Protein AF-A0A7C5VJC9-F1 (afdb_monomer_lite)

Foldseek 3Di:
DVVQLVVVVVVVDDNVRSVVVVVVQVVVQQVPFPPPDDPPGGGHNPD

Radius of gyration: 12.16 Å; chains: 1; bounding box: 27×17×29 Å

Secondary structure (DSSP, 8-state):
-HHHHHHHHHTT--HHHHHHHHHHHHHHHHHT----SSSSPPP-TT-

Organism: NCBI:txid1330700

InterPro domains:
  IPR013749 Pyridoxamine kinase/Phosphomethylpyrimidine kinase [PF08543] (1-44)
  IPR029056 Ribokinase-like [G3DSA:3.40.1190.20] (1-47)
  IPR029056 Riboki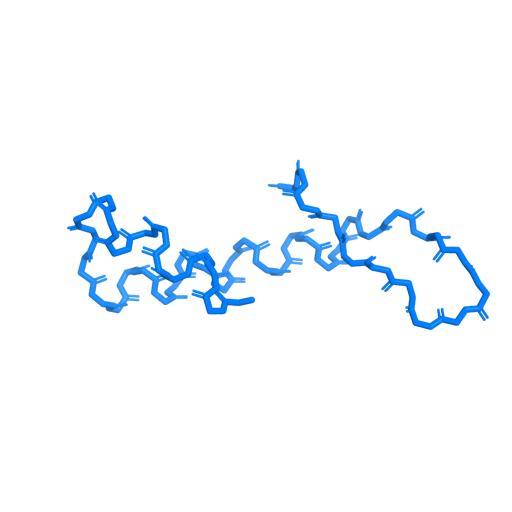nase-like [SSF53613] (1-46)

Structure (mmCIF, N/CA/C/O backbone):
data_AF-A0A7C5VJC9-F1
#
_entry.id   AF-A0A7C5VJC9-F1
#
loop_
_atom_site.group_PDB
_atom_site.id
_atom_site.type_symbol
_atom_site.label_atom_id
_atom_site.label_alt_id
_atom_site.label_comp_id
_atom_site.label_asym_id
_atom_site.label_entity_id
_atom_site.label_seq_id
_atom_site.pdbx_PDB_ins_code
_atom_site.Cartn_x
_atom_site.Cartn_y
_atom_site.Cartn_z
_atom_site.occupancy
_atom_site.B_iso_or_equiv
_atom_site.auth_seq_id
_atom_site.auth_comp_id
_atom_site.auth_asym_id
_atom_site.auth_atom_id
_atom_site.pdbx_PDB_model_num
ATOM 1 N N . LEU A 1 1 ? 5.441 -1.719 1.714 1.00 94.50 1 LEU A N 1
ATOM 2 C CA . LEU A 1 1 ? 4.566 -2.290 2.767 1.00 94.50 1 LEU A CA 1
ATOM 3 C C . LEU A 1 1 ? 4.185 -1.263 3.831 1.00 94.50 1 LEU A C 1
ATOM 5 O O . LEU A 1 1 ? 3.010 -0.950 3.937 1.00 94.50 1 LEU A O 1
ATOM 9 N N . SER A 1 2 ? 5.146 -0.712 4.582 1.00 98.00 2 SER A N 1
ATOM 10 C CA . SER A 1 2 ? 4.890 0.254 5.669 1.00 98.00 2 SER A CA 1
ATOM 11 C C . SER A 1 2 ? 4.033 1.454 5.251 1.00 98.00 2 SER A C 1
ATOM 13 O O . SER A 1 2 ? 3.122 1.819 5.981 1.00 98.00 2 SER A O 1
ATOM 15 N N . ALA A 1 3 ? 4.254 2.010 4.054 1.00 98.44 3 ALA A N 1
ATOM 16 C CA . ALA A 1 3 ? 3.445 3.108 3.517 1.00 98.44 3 ALA A CA 1
ATOM 17 C C . ALA A 1 3 ? 1.952 2.751 3.359 1.00 98.44 3 ALA A C 1
ATOM 19 O O . ALA A 1 3 ? 1.095 3.556 3.704 1.00 98.44 3 ALA A O 1
ATOM 20 N N . ALA A 1 4 ? 1.632 1.534 2.903 1.00 98.38 4 ALA A N 1
ATOM 21 C CA . ALA A 1 4 ? 0.247 1.079 2.772 1.00 98.38 4 ALA A CA 1
ATOM 22 C C . ALA A 1 4 ? -0.411 0.867 4.146 1.00 98.38 4 ALA A C 1
ATOM 24 O O . ALA A 1 4 ? -1.562 1.244 4.336 1.00 98.38 4 ALA A O 1
ATOM 25 N N . ILE A 1 5 ? 0.337 0.342 5.127 1.00 98.75 5 ILE A N 1
ATOM 26 C CA . ILE A 1 5 ? -0.141 0.222 6.514 1.00 98.75 5 ILE A CA 1
ATOM 27 C C . ILE A 1 5 ? -0.437 1.613 7.083 1.00 98.75 5 ILE A C 1
ATOM 29 O O . ILE A 1 5 ? -1.522 1.838 7.606 1.00 98.75 5 ILE A O 1
ATOM 33 N N . ALA A 1 6 ? 0.496 2.559 6.943 1.00 98.75 6 ALA A N 1
ATOM 34 C CA . ALA A 1 6 ? 0.322 3.927 7.422 1.00 98.75 6 ALA A CA 1
ATOM 35 C C . ALA A 1 6 ? -0.897 4.613 6.785 1.00 98.75 6 ALA A C 1
ATOM 37 O O . ALA A 1 6 ? -1.676 5.244 7.495 1.00 98.75 6 ALA A O 1
ATOM 38 N N . ALA A 1 7 ? -1.108 4.441 5.475 1.00 98.69 7 ALA A N 1
ATOM 39 C CA . ALA A 1 7 ? -2.281 4.969 4.782 1.00 98.69 7 ALA A CA 1
ATOM 40 C C . ALA A 1 7 ? -3.594 4.370 5.317 1.00 98.69 7 ALA A C 1
ATOM 42 O O . ALA A 1 7 ? -4.544 5.101 5.576 1.00 98.69 7 ALA A O 1
ATOM 43 N N . LEU A 1 8 ? -3.646 3.055 5.540 1.00 98.75 8 LEU A N 1
ATOM 44 C CA . LEU A 1 8 ? -4.836 2.381 6.072 1.00 98.75 8 LEU A CA 1
ATOM 45 C C . LEU A 1 8 ? -5.127 2.770 7.528 1.00 98.75 8 LEU A C 1
ATOM 47 O O . LEU A 1 8 ? -6.288 2.957 7.890 1.00 98.75 8 LEU A O 1
ATOM 51 N N . LEU A 1 9 ? -4.088 2.959 8.344 1.00 98.75 9 LEU A N 1
ATOM 52 C CA . LEU A 1 9 ? -4.229 3.507 9.696 1.00 98.75 9 LEU A CA 1
ATOM 53 C C . LEU A 1 9 ? -4.750 4.950 9.665 1.00 98.75 9 LEU A C 1
ATOM 55 O O . LEU A 1 9 ? -5.635 5.290 10.445 1.00 98.75 9 LEU A O 1
ATOM 59 N N . ALA A 1 10 ? -4.266 5.783 8.738 1.00 98.69 10 ALA A N 1
ATOM 60 C CA . ALA A 1 10 ? -4.777 7.142 8.544 1.00 98.69 10 ALA A CA 1
ATOM 61 C C . ALA A 1 10 ? -6.254 7.163 8.102 1.00 98.69 10 ALA A C 1
ATOM 63 O O . ALA A 1 10 ? -6.974 8.107 8.415 1.00 98.69 10 ALA A O 1
ATOM 64 N N . LEU A 1 11 ? -6.723 6.103 7.436 1.00 98.50 11 LEU A N 1
ATOM 65 C CA . LEU A 1 11 ? -8.135 5.877 7.104 1.00 98.50 11 LEU A CA 1
ATOM 66 C C . LEU A 1 11 ? -8.952 5.271 8.265 1.00 98.50 11 LEU A C 1
ATOM 68 O O . LEU A 1 11 ? -10.122 4.942 8.080 1.00 98.50 11 LEU A O 1
ATOM 72 N N . GLY A 1 12 ? -8.362 5.102 9.453 1.00 98.50 12 GLY A N 1
ATOM 73 C CA . GLY A 1 12 ? -9.048 4.620 10.656 1.00 98.50 12 GLY A CA 1
ATOM 74 C C . GLY A 1 12 ? -9.214 3.101 10.743 1.00 98.50 12 GLY A C 1
ATOM 75 O O . GLY A 1 12 ? -9.988 2.617 11.570 1.00 98.50 12 GLY A O 1
ATOM 76 N N . LYS A 1 13 ? -8.511 2.323 9.911 1.00 98.50 13 LYS A N 1
ATOM 77 C CA . LYS A 1 13 ? -8.555 0.855 9.985 1.00 98.50 13 LYS A CA 1
ATOM 78 C C . LYS A 1 13 ? -7.887 0.365 11.281 1.00 98.50 13 LYS A C 1
ATOM 80 O O . LYS A 1 13 ?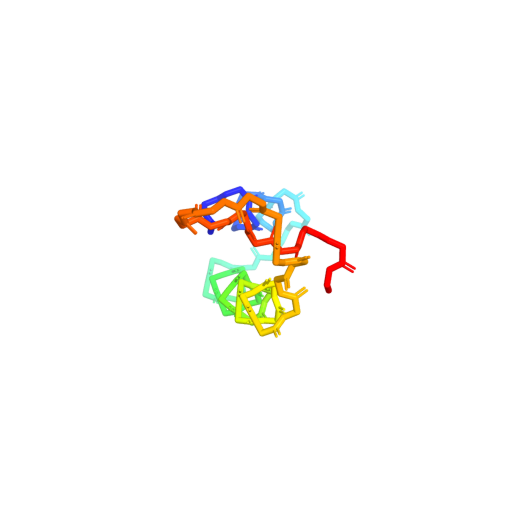 -6.845 0.903 11.662 1.00 98.50 13 LYS A O 1
ATOM 85 N N . PRO A 1 14 ? -8.411 -0.691 11.933 1.00 98.62 14 PRO A N 1
ATOM 86 C CA . PRO A 1 14 ? -7.706 -1.341 13.036 1.00 98.62 14 PRO A CA 1
ATOM 87 C C . PRO A 1 14 ? -6.383 -1.939 12.540 1.00 98.62 14 PRO A C 1
ATOM 89 O O . PRO A 1 14 ? -6.284 -2.348 11.383 1.00 98.62 14 PRO A O 1
ATOM 92 N N . LEU A 1 15 ? -5.379 -2.026 13.419 1.00 98.44 15 LEU A N 1
ATOM 93 C CA . LEU A 1 15 ? -4.014 -2.432 13.058 1.00 98.44 15 LEU A CA 1
ATOM 94 C 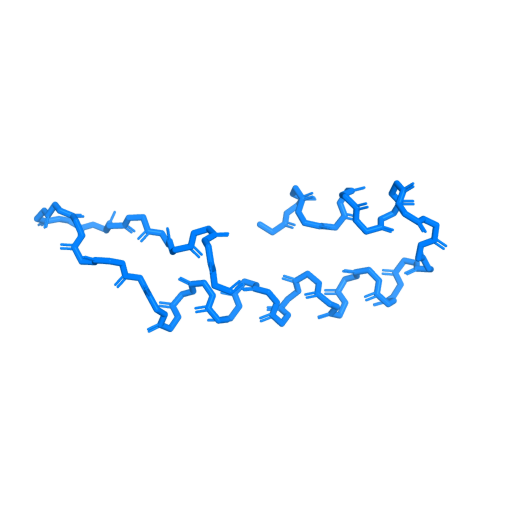C . LEU A 1 15 ? -3.960 -3.757 12.285 1.00 98.44 15 LEU A C 1
ATOM 96 O O . LEU A 1 15 ? -3.320 -3.832 11.239 1.00 98.44 15 LEU A O 1
ATOM 100 N N . GLU A 1 16 ? -4.654 -4.787 12.767 1.00 98.62 16 GLU A N 1
ATOM 101 C CA . GLU A 1 16 ? -4.687 -6.101 12.115 1.00 98.62 16 GLU A CA 1
ATOM 102 C C . GLU A 1 16 ? -5.283 -6.023 10.702 1.00 98.62 16 GLU A C 1
ATOM 104 O O . GLU A 1 16 ? -4.714 -6.570 9.755 1.00 98.62 16 GLU A O 1
ATOM 109 N N . GLY A 1 17 ? -6.376 -5.269 10.537 1.00 98.62 17 GLY A N 1
ATOM 110 C CA . GLY A 1 17 ? -7.003 -5.028 9.237 1.00 98.62 17 GLY A CA 1
ATOM 111 C C . GLY A 1 17 ? -6.096 -4.241 8.290 1.00 98.62 17 GLY A C 1
ATOM 112 O O . GLY A 1 17 ? -5.919 -4.628 7.135 1.00 98.62 17 GLY A O 1
ATOM 113 N N . ALA A 1 18 ? -5.443 -3.191 8.794 1.00 98.81 18 ALA A N 1
ATOM 114 C CA . ALA A 1 18 ? -4.489 -2.391 8.032 1.00 98.81 18 ALA A CA 1
ATOM 115 C C . ALA A 1 18 ? -3.303 -3.234 7.530 1.00 98.81 18 ALA A C 1
ATOM 117 O O . ALA A 1 18 ? -2.892 -3.110 6.377 1.00 98.81 18 ALA A O 1
ATOM 118 N N . VAL A 1 19 ? -2.768 -4.129 8.365 1.00 98.75 19 VAL A N 1
ATOM 119 C CA . VAL A 1 19 ? -1.688 -5.045 7.968 1.00 98.75 19 VAL A CA 1
ATOM 120 C C . VAL A 1 19 ? -2.174 -6.050 6.923 1.00 98.75 19 VAL A C 1
ATOM 122 O O . VAL A 1 19 ? -1.476 -6.275 5.931 1.00 98.75 19 VAL A O 1
ATOM 125 N N . GLY A 1 20 ? -3.361 -6.631 7.113 1.00 98.75 20 GLY A N 1
ATOM 126 C CA . GLY A 1 20 ? -3.958 -7.575 6.165 1.00 98.75 20 GLY A CA 1
ATOM 127 C C . GLY A 1 20 ? -4.151 -6.965 4.774 1.00 98.75 20 GLY A C 1
ATOM 128 O O . GLY A 1 20 ? -3.658 -7.505 3.781 1.00 98.75 20 GLY A O 1
ATOM 129 N N . GLU A 1 21 ? -4.789 -5.798 4.706 1.00 98.56 21 GLU A N 1
ATOM 130 C CA . GLU A 1 21 ? -5.032 -5.080 3.450 1.00 98.56 21 GLU A CA 1
ATOM 131 C C . GLU A 1 21 ? -3.731 -4.587 2.800 1.00 98.56 21 GLU A C 1
ATOM 133 O O . GLU A 1 21 ? -3.563 -4.716 1.585 1.00 98.56 21 GLU A O 1
ATOM 138 N N . ALA A 1 22 ? -2.761 -4.108 3.586 1.00 98.62 22 ALA A N 1
ATOM 139 C CA . ALA A 1 22 ? -1.461 -3.690 3.063 1.00 98.62 22 ALA A CA 1
ATOM 140 C C . ALA A 1 22 ? -0.663 -4.851 2.450 1.00 98.62 22 ALA A C 1
ATOM 142 O O . ALA A 1 22 ? 0.033 -4.658 1.448 1.00 98.62 22 ALA A O 1
ATOM 143 N N . LYS A 1 23 ? -0.753 -6.057 3.029 1.00 98.62 23 LYS A N 1
ATOM 144 C CA . LYS A 1 23 ? -0.143 -7.264 2.453 1.00 98.62 23 LYS A CA 1
ATOM 145 C C . LYS A 1 23 ? -0.831 -7.657 1.150 1.00 98.62 23 LYS A C 1
ATOM 147 O O . LYS A 1 23 ? -0.131 -7.918 0.180 1.00 98.62 23 LYS A O 1
ATOM 152 N N . ALA A 1 24 ? -2.164 -7.629 1.102 1.00 98.56 24 ALA A N 1
ATOM 153 C CA . ALA A 1 24 ? -2.908 -7.914 -0.125 1.00 98.56 24 ALA A CA 1
ATOM 154 C C . ALA A 1 24 ? -2.571 -6.917 -1.250 1.00 98.56 24 ALA A C 1
ATOM 156 O O . ALA A 1 24 ? -2.367 -7.325 -2.391 1.00 98.56 24 ALA A O 1
ATOM 157 N N . TYR A 1 25 ? -2.455 -5.625 -0.922 1.00 98.38 25 TYR A N 1
ATOM 158 C CA . TYR A 1 25 ? -1.965 -4.598 -1.847 1.00 98.38 25 TYR A CA 1
ATOM 159 C C . TYR A 1 25 ? -0.557 -4.923 -2.362 1.00 98.38 25 TYR A C 1
ATOM 161 O O . TYR A 1 25 ? -0.328 -4.928 -3.569 1.00 98.38 25 TYR A O 1
ATOM 169 N N . LEU A 1 26 ? 0.380 -5.244 -1.462 1.00 98.25 26 LEU A N 1
ATOM 170 C CA . LEU A 1 26 ? 1.754 -5.558 -1.849 1.00 98.25 26 LEU A CA 1
ATOM 171 C C . LEU A 1 26 ? 1.835 -6.794 -2.753 1.00 98.25 26 LEU A C 1
ATOM 173 O O . LEU A 1 26 ? 2.609 -6.790 -3.704 1.00 98.25 26 LEU A O 1
ATOM 177 N N . THR A 1 27 ? 1.048 -7.831 -2.471 1.00 98.50 27 THR A N 1
ATOM 178 C CA . THR A 1 27 ? 0.998 -9.035 -3.306 1.00 98.50 27 THR A CA 1
ATOM 179 C C . THR A 1 27 ? 0.601 -8.690 -4.741 1.00 98.50 27 THR A C 1
ATOM 181 O O . THR A 1 27 ? 1.362 -9.000 -5.655 1.00 98.50 27 THR A O 1
ATOM 184 N N . ARG A 1 28 ? -0.495 -7.946 -4.950 1.00 98.38 28 ARG A N 1
ATOM 185 C CA . ARG A 1 28 ? -0.920 -7.524 -6.302 1.00 98.38 28 ARG A CA 1
ATOM 186 C C . ARG A 1 28 ? 0.111 -6.636 -6.996 1.00 98.38 28 ARG A C 1
ATOM 188 O O . ARG A 1 28 ? 0.357 -6.764 -8.195 1.00 98.38 28 ARG A O 1
ATOM 195 N N . ALA A 1 29 ? 0.738 -5.745 -6.236 1.00 98.19 29 ALA A N 1
ATOM 196 C CA . ALA A 1 29 ? 1.779 -4.857 -6.734 1.00 98.19 29 ALA A CA 1
ATOM 197 C C . ALA A 1 29 ? 3.017 -5.620 -7.238 1.00 98.19 29 ALA A C 1
ATOM 199 O O . ALA A 1 29 ? 3.652 -5.203 -8.208 1.00 98.19 29 ALA A O 1
ATOM 200 N N . LEU A 1 30 ? 3.359 -6.736 -6.589 1.00 97.56 30 LEU A N 1
ATOM 201 C CA . LEU A 1 30 ? 4.435 -7.627 -7.022 1.00 97.56 30 LEU A CA 1
ATOM 202 C C . LEU A 1 30 ? 4.020 -8.460 -8.242 1.00 97.56 30 LEU A C 1
ATOM 204 O O . LEU A 1 30 ? 4.794 -8.560 -9.190 1.00 97.56 30 LEU A O 1
ATOM 208 N N . GLU A 1 31 ? 2.803 -9.009 -8.246 1.00 98.12 31 GLU A N 1
ATOM 209 C CA . GLU A 1 31 ? 2.262 -9.809 -9.360 1.00 98.12 31 GLU A CA 1
ATOM 210 C C . GLU A 1 31 ? 2.176 -9.018 -10.670 1.00 98.12 31 GLU A C 1
ATOM 212 O O . GLU A 1 31 ? 2.387 -9.568 -11.748 1.00 98.12 31 GLU A O 1
ATOM 217 N N . THR A 1 32 ? 1.897 -7.717 -10.580 1.00 97.94 32 THR A N 1
ATOM 218 C CA . THR A 1 32 ? 1.716 -6.828 -11.737 1.00 97.94 32 THR A CA 1
ATOM 219 C C . THR A 1 32 ? 2.923 -5.928 -12.010 1.00 97.94 32 THR A C 1
ATOM 221 O O . THR A 1 32 ? 2.790 -4.909 -12.688 1.00 97.94 32 THR A O 1
ATOM 224 N N . ALA A 1 33 ? 4.103 -6.269 -11.481 1.00 97.00 33 ALA A N 1
ATOM 225 C CA . ALA A 1 33 ? 5.315 -5.473 -11.655 1.00 97.00 33 ALA A CA 1
ATOM 226 C C . ALA A 1 33 ? 5.601 -5.163 -13.148 1.00 97.00 33 ALA A C 1
ATOM 228 O O . ALA A 1 33 ? 5.570 -6.066 -13.984 1.00 97.00 33 ALA A O 1
ATOM 229 N N . PRO A 1 34 ? 5.932 -3.907 -13.510 1.00 96.62 34 PRO A N 1
ATOM 230 C CA . PRO A 1 34 ? 5.974 -3.451 -14.905 1.00 96.62 34 PRO A CA 1
ATOM 231 C C . PRO A 1 34 ? 7.209 -3.907 -15.703 1.00 96.62 34 PRO A C 1
ATOM 233 O O . PRO A 1 34 ? 7.384 -3.490 -16.844 1.00 96.62 34 PRO A O 1
ATOM 236 N N . GLY A 1 35 ? 8.104 -4.710 -15.118 1.00 93.94 35 GLY A N 1
ATOM 237 C CA . GLY A 1 35 ? 9.301 -5.209 -15.809 1.00 93.94 35 GLY A CA 1
ATOM 238 C C . GLY A 1 35 ? 10.303 -4.120 -16.225 1.00 93.94 35 GLY A C 1
ATOM 239 O O . GLY A 1 35 ? 11.006 -4.278 -17.219 1.00 93.94 35 GLY A O 1
ATOM 240 N N . LEU A 1 36 ? 10.368 -2.999 -15.497 1.00 95.81 36 LEU A N 1
ATOM 241 C CA . LEU A 1 36 ? 11.262 -1.882 -15.821 1.00 95.81 36 LEU A CA 1
ATOM 242 C C . LEU A 1 36 ? 12.703 -2.141 -15.356 1.00 95.81 36 LEU A C 1
ATOM 244 O O . LEU A 1 36 ? 12.952 -2.421 -14.183 1.00 95.81 36 LEU A O 1
ATOM 248 N N . GLY A 1 37 ? 13.660 -1.941 -16.265 1.00 94.19 37 GLY A N 1
ATOM 249 C CA . GLY A 1 37 ? 15.095 -2.084 -16.002 1.00 94.19 37 GLY A CA 1
ATOM 250 C C . GLY A 1 37 ? 15.648 -3.482 -16.308 1.00 94.19 37 GLY A C 1
ATOM 251 O O . GLY A 1 37 ? 14.958 -4.344 -16.836 1.00 94.19 37 GLY A O 1
ATOM 252 N N . ARG A 1 38 ? 16.940 -3.692 -16.013 1.00 93.56 38 ARG A N 1
ATOM 253 C CA . ARG A 1 38 ? 17.674 -4.956 -16.274 1.00 93.56 38 ARG A CA 1
ATOM 254 C C . ARG A 1 38 ? 18.119 -5.669 -14.983 1.00 93.56 38 ARG A C 1
ATOM 256 O O . ARG A 1 38 ? 18.984 -6.534 -15.032 1.00 93.56 38 ARG A O 1
ATOM 263 N N . GLY A 1 39 ? 17.565 -5.266 -13.838 1.00 94.75 39 GLY A N 1
ATOM 264 C CA . GLY A 1 39 ? 17.857 -5.809 -12.505 1.00 94.75 39 GLY A CA 1
ATOM 265 C C . GLY A 1 39 ? 16.570 -6.083 -11.723 1.00 94.75 39 GLY A C 1
AT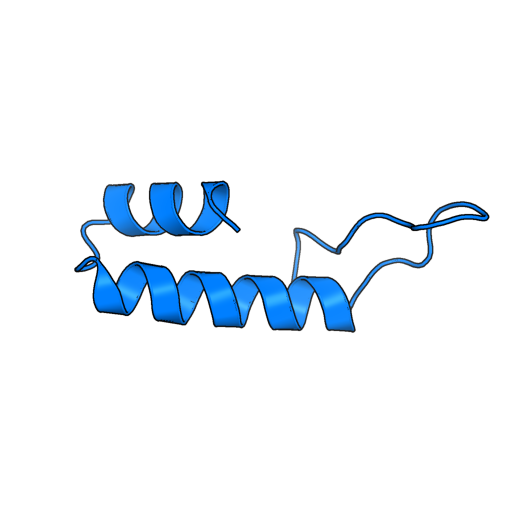OM 266 O O . GLY A 1 39 ? 15.551 -6.426 -12.316 1.00 94.75 39 GLY A O 1
ATOM 267 N N . HIS A 1 40 ? 16.588 -5.899 -10.399 1.00 94.50 40 HIS A N 1
ATOM 268 C CA . HIS A 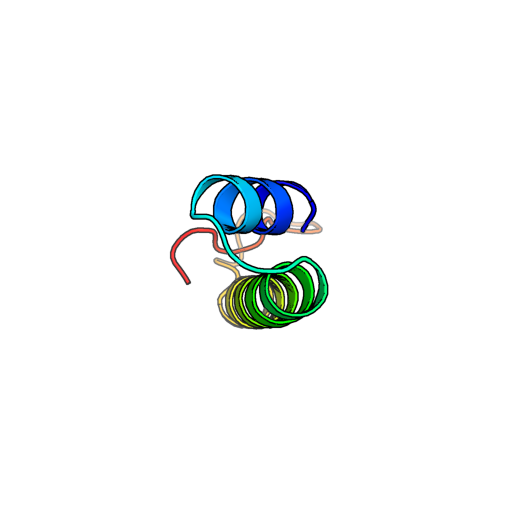1 40 ? 15.367 -5.957 -9.588 1.00 94.50 40 HIS A CA 1
ATOM 269 C C . HIS A 1 40 ? 14.500 -4.720 -9.848 1.00 94.50 40 HIS A C 1
ATOM 271 O O . HIS A 1 40 ? 14.737 -3.651 -9.285 1.00 94.50 40 HIS A O 1
ATOM 277 N N . GLY A 1 41 ? 13.533 -4.872 -10.752 1.00 94.94 41 GLY A N 1
ATOM 278 C CA . GLY A 1 41 ? 12.599 -3.816 -11.123 1.00 94.94 41 GLY A CA 1
ATOM 279 C C . GLY A 1 41 ? 11.660 -3.419 -9.976 1.00 94.94 41 GLY A C 1
ATOM 280 O O . GLY A 1 41 ? 11.490 -4.172 -9.012 1.00 94.94 41 GLY A O 1
ATOM 281 N N . PRO A 1 42 ? 11.040 -2.233 -10.065 1.00 96.94 42 PRO A N 1
ATOM 282 C CA . PRO A 1 42 ? 10.061 -1.789 -9.084 1.00 96.94 42 PRO A CA 1
ATOM 283 C C . PRO A 1 42 ? 8.799 -2.660 -9.130 1.00 96.94 42 PRO A C 1
ATOM 285 O O . PRO A 1 42 ? 8.488 -3.290 -10.139 1.00 96.94 42 PRO A O 1
ATOM 288 N N . LEU A 1 43 ? 8.039 -2.635 -8.040 1.00 97.50 43 LEU A N 1
ATOM 289 C CA . LEU A 1 43 ? 6.664 -3.132 -8.008 1.00 97.50 43 LEU A CA 1
ATOM 290 C C . LEU A 1 43 ? 5.707 -2.137 -8.687 1.00 97.50 43 LEU A C 1
ATOM 292 O O . LEU A 1 43 ? 6.047 -0.970 -8.895 1.00 97.50 43 LEU A O 1
ATOM 296 N N . ASN A 1 44 ? 4.493 -2.579 -9.002 1.00 97.62 44 ASN A N 1
ATOM 297 C CA . ASN A 1 44 ? 3.452 -1.714 -9.543 1.00 97.62 44 ASN A CA 1
ATOM 298 C C . ASN A 1 44 ? 2.620 -1.062 -8.430 1.00 97.62 44 ASN A C 1
ATOM 300 O O . ASN A 1 44 ? 1.812 -1.713 -7.775 1.00 97.62 44 ASN A O 1
ATOM 304 N N . HIS A 1 45 ? 2.773 0.248 -8.241 1.00 96.31 45 HIS A N 1
ATOM 305 C CA . HIS A 1 45 ? 1.999 0.983 -7.240 1.00 96.31 45 HIS A CA 1
ATOM 306 C C . HIS A 1 45 ? 0.521 1.199 -7.609 1.00 96.31 45 HIS A C 1
ATOM 308 O O . HIS A 1 45 ? -0.255 1.526 -6.712 1.00 96.31 45 HIS A O 1
ATOM 314 N N . PHE A 1 46 ? 0.143 1.002 -8.878 1.00 95.50 46 PHE A N 1
ATOM 315 C CA . PHE A 1 46 ? -1.214 1.187 -9.417 1.00 95.50 46 PHE A CA 1
ATOM 316 C C . PHE A 1 46 ? -2.064 -0.102 -9.428 1.00 95.50 46 PHE A C 1
ATOM 318 O O . PHE A 1 46 ? -3.082 -0.153 -10.115 1.00 95.50 46 PHE A O 1
ATOM 325 N N . ALA A 1 47 ? -1.617 -1.147 -8.727 1.00 88.50 47 ALA A N 1
ATOM 326 C CA . ALA A 1 47 ? -2.256 -2.465 -8.665 1.00 88.50 47 ALA A CA 1
ATOM 327 C C . ALA A 1 47 ? -3.474 -2.561 -7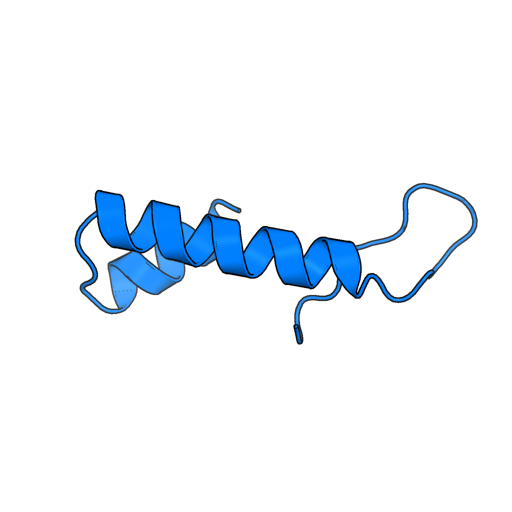.724 1.00 88.50 47 ALA A C 1
ATOM 329 O O . ALA A 1 47 ? -3.647 -1.684 -6.847 1.00 88.50 47 ALA A O 1
#

pLDDT: mean 97.34, std 2.03, range [88.5, 98.81]

Sequence (47 aa):
LSAAIAALLALGKPLEGAVGEAKAYLTRALETAPGLGRGHGPLNHFA